Protein AF-A0A3M2TBE2-F1 (afdb_monomer)

Radius of gyration: 40.01 Å; Cα contacts (8 Å, |Δi|>4): 15; chains: 1; bounding box: 140×39×84 Å

Foldseek 3Di:
DDDDDPPPPPPDDPPPPPPDDPPPVVVVVVVVVVVVCCVVVVVVVVVVPDDDVVVVLVPDDVVVNVCCVVCVVVVVVVVVVVVVLQVVCVVDPDPSVVSVVVVVVVVVVVVVVVVVVVVVVVVVVVVVVVVVVVVVCVVVVVPD

Solvent-accessible surface area (backbone atoms only — not comparable to full-atom values): 8625 Å² total; per-residue (Å²): 142,88,83,86,82,77,78,80,77,75,82,74,75,75,78,77,72,87,70,77,76,77,72,56,70,68,54,52,53,52,52,50,52,51,48,52,46,48,68,52,44,51,60,50,49,52,61,70,70,46,74,53,70,69,64,51,53,74,70,48,57,73,71,60,51,50,52,49,65,67,42,43,64,57,52,50,50,54,47,53,53,47,53,53,52,48,56,55,33,69,74,42,98,54,56,57,67,61,51,50,52,49,53,53,51,50,52,50,54,51,51,50,52,51,52,51,49,55,50,53,52,57,50,50,54,52,50,55,50,52,53,52,52,52,56,52,50,52,67,67,60,74,73,118

Sequence (144 aa):
MKLNADFTQQHLAPFKSHIHTMPPAQTWLKMTAAGIGICIGGPALVQYLRPSDKELFDRYSPDIQQRSLEEGPRRAQEFDDYVNRLKEWSKSDKSIWIAAQEQHRQKQETAQAQAQQAQGTSESERNAAAQREEMRKELLGSGK

Mean predicted aligned error: 17.65 Å

Structure (mmCIF, N/CA/C/O backbone):
data_AF-A0A3M2TBE2-F1
#
_entry.id   AF-A0A3M2TBE2-F1
#
loop_
_atom_site.group_PDB
_atom_site.id
_atom_site.type_symbol
_atom_site.label_atom_id
_atom_site.label_alt_id
_atom_site.label_comp_id
_atom_site.label_asym_id
_atom_site.label_entity_id
_atom_site.label_seq_id
_atom_site.pdbx_PDB_ins_code
_atom_site.Cartn_x
_atom_site.Cartn_y
_atom_site.Cartn_z
_atom_site.occupancy
_atom_site.B_iso_or_equiv
_atom_site.auth_seq_id
_atom_site.auth_comp_id
_atom_site.auth_asym_id
_atom_site.auth_atom_id
_atom_site.pdbx_PDB_model_num
ATOM 1 N N . MET A 1 1 ? 85.195 6.699 -24.457 1.00 42.84 1 MET A N 1
ATOM 2 C CA . MET A 1 1 ? 84.511 6.751 -23.148 1.00 42.84 1 MET A CA 1
ATOM 3 C C . MET A 1 1 ? 83.114 7.340 -23.366 1.00 42.84 1 MET A C 1
ATOM 5 O O . MET A 1 1 ? 82.945 8.548 -23.328 1.00 42.84 1 MET A O 1
ATOM 9 N N . LYS A 1 2 ? 82.142 6.504 -23.747 1.00 51.19 2 LYS A N 1
ATOM 10 C CA . LYS A 1 2 ? 80.717 6.857 -23.887 1.00 51.19 2 LYS A CA 1
ATOM 11 C C . LYS A 1 2 ? 79.935 5.723 -23.236 1.00 51.19 2 LYS A C 1
ATOM 13 O O . LYS A 1 2 ? 79.535 4.780 -23.902 1.00 51.19 2 LYS A O 1
ATOM 18 N N . LEU A 1 3 ? 79.855 5.766 -21.916 1.00 55.22 3 LEU A N 1
ATOM 19 C CA . LEU A 1 3 ? 78.996 4.903 -21.121 1.00 55.22 3 LEU A CA 1
ATOM 20 C C . LEU A 1 3 ? 78.288 5.829 -20.132 1.00 55.22 3 LEU A C 1
ATOM 22 O O . LEU A 1 3 ? 78.936 6.734 -19.609 1.00 55.22 3 LEU A O 1
ATOM 26 N N . ASN A 1 4 ? 77.002 5.575 -19.881 1.00 56.78 4 ASN A N 1
ATOM 27 C CA . ASN A 1 4 ? 76.153 6.191 -18.845 1.00 56.78 4 ASN A CA 1
ATOM 28 C C . ASN A 1 4 ? 75.208 7.329 -19.277 1.00 56.78 4 ASN A C 1
ATOM 30 O O . ASN A 1 4 ? 75.002 8.260 -18.506 1.00 56.78 4 ASN A O 1
ATOM 34 N N . ALA A 1 5 ? 74.576 7.248 -20.452 1.00 56.25 5 ALA A N 1
ATOM 35 C CA . ALA A 1 5 ? 73.406 8.093 -20.752 1.00 56.25 5 ALA A CA 1
ATOM 36 C C . ALA A 1 5 ? 72.113 7.311 -21.054 1.00 56.25 5 ALA A C 1
ATOM 38 O O . ALA A 1 5 ? 71.043 7.908 -21.049 1.00 56.25 5 ALA A O 1
ATOM 39 N N . ASP A 1 6 ? 72.183 5.988 -21.245 1.00 52.25 6 ASP A N 1
ATOM 40 C CA . ASP A 1 6 ? 71.014 5.184 -21.639 1.00 52.25 6 ASP A CA 1
ATOM 41 C C . ASP A 1 6 ? 70.342 4.422 -20.479 1.00 52.25 6 ASP A C 1
ATOM 43 O O . ASP A 1 6 ? 69.261 3.869 -20.648 1.00 52.25 6 ASP A O 1
ATOM 47 N N . PHE A 1 7 ? 70.937 4.391 -19.279 1.00 51.00 7 PHE A N 1
ATOM 48 C CA . PHE A 1 7 ? 70.450 3.529 -18.186 1.00 51.00 7 PHE A CA 1
ATOM 49 C C . PHE A 1 7 ? 69.354 4.159 -17.304 1.00 51.00 7 PHE A C 1
ATOM 51 O O . PHE A 1 7 ? 68.636 3.451 -16.605 1.00 51.00 7 PHE A O 1
ATOM 58 N N . THR A 1 8 ? 69.172 5.481 -17.329 1.00 52.50 8 THR A N 1
ATOM 59 C CA . THR A 1 8 ? 68.198 6.172 -16.459 1.00 52.50 8 THR A CA 1
ATOM 60 C C . THR A 1 8 ? 66.816 6.363 -17.090 1.00 52.50 8 THR A C 1
ATOM 62 O O . THR A 1 8 ? 65.889 6.779 -16.400 1.00 52.50 8 THR A O 1
ATOM 65 N N . GLN A 1 9 ? 66.636 6.012 -18.367 1.00 52.72 9 GLN A N 1
ATOM 66 C CA . GLN A 1 9 ? 65.384 6.221 -19.112 1.00 52.72 9 GLN A CA 1
ATOM 67 C C . GLN A 1 9 ? 64.416 5.022 -19.094 1.00 52.72 9 GLN A C 1
ATOM 69 O O . GLN A 1 9 ? 63.402 5.046 -19.785 1.00 52.72 9 GLN A O 1
ATOM 74 N N . GLN A 1 10 ? 64.688 3.971 -18.309 1.00 53.19 10 GLN A N 1
ATOM 75 C CA . GLN A 1 10 ? 63.864 2.750 -18.303 1.00 53.19 10 GLN A CA 1
ATOM 76 C C . GLN A 1 10 ? 62.918 2.608 -17.091 1.00 53.19 10 GLN A C 1
ATOM 78 O O . GLN A 1 10 ? 62.168 1.638 -17.020 1.00 53.19 10 GLN A O 1
ATOM 83 N N . HIS A 1 11 ? 62.885 3.571 -16.157 1.00 54.47 11 HIS A N 1
ATOM 84 C CA . HIS A 1 11 ? 62.059 3.487 -14.935 1.00 54.47 11 HIS A CA 1
ATOM 85 C C . HIS A 1 11 ? 60.858 4.460 -14.881 1.00 54.47 11 HIS A C 1
ATOM 87 O O . HIS A 1 11 ? 60.242 4.637 -13.838 1.00 54.47 11 HIS A O 1
ATOM 93 N N . LEU A 1 12 ? 60.452 5.084 -15.986 1.00 57.94 12 LEU A N 1
ATOM 94 C CA . LEU A 1 12 ? 59.180 5.822 -16.025 1.00 57.94 12 LEU A CA 1
ATOM 95 C C . LEU A 1 12 ? 58.300 5.308 -17.160 1.00 57.94 12 LEU A C 1
ATOM 97 O O . LEU A 1 12 ? 58.007 6.007 -18.125 1.00 57.94 12 LEU A O 1
ATOM 101 N N . ALA A 1 13 ? 57.845 4.061 -17.026 1.00 59.75 13 ALA A N 1
ATOM 102 C CA . ALA A 1 13 ? 56.635 3.651 -17.721 1.00 59.75 13 ALA A CA 1
ATOM 103 C C . ALA A 1 13 ? 55.473 4.514 -17.188 1.00 59.75 13 ALA A C 1
ATOM 105 O O . ALA A 1 13 ? 55.254 4.535 -15.972 1.00 59.75 13 ALA A O 1
ATOM 106 N N . PRO A 1 14 ? 54.713 5.228 -18.038 1.00 60.19 14 PRO A N 1
ATOM 107 C CA . PRO A 1 14 ? 53.484 5.850 -17.583 1.00 60.19 14 PRO A CA 1
ATOM 108 C C . PRO A 1 14 ? 52.545 4.720 -17.168 1.00 60.19 14 PRO A C 1
ATOM 110 O O . PRO A 1 14 ? 52.167 3.884 -17.992 1.00 60.19 14 PRO A O 1
ATOM 113 N N . PHE A 1 15 ? 52.190 4.678 -15.882 1.00 56.59 15 PHE A N 1
ATOM 114 C CA . PHE A 1 15 ? 51.047 3.919 -15.392 1.00 56.59 15 PHE A CA 1
ATOM 115 C C . PHE A 1 15 ? 49.855 4.354 -16.242 1.00 56.59 15 PHE A C 1
ATOM 117 O O . PHE A 1 15 ? 49.319 5.448 -16.068 1.00 56.59 15 PHE A O 1
ATOM 124 N N . LYS A 1 16 ? 49.538 3.547 -17.260 1.00 59.47 16 LYS A N 1
ATOM 125 C CA . LYS A 1 16 ? 48.479 3.808 -18.223 1.00 59.47 16 LYS A CA 1
ATOM 126 C C . LYS A 1 16 ? 47.189 3.785 -17.427 1.00 59.47 16 LYS A C 1
ATOM 128 O O . LYS A 1 16 ? 46.654 2.721 -17.124 1.00 59.47 16 LYS A O 1
ATOM 133 N N . SER A 1 17 ? 46.755 4.970 -17.024 1.00 57.38 17 SER A N 1
ATOM 134 C CA . SER A 1 17 ? 45.515 5.182 -16.312 1.00 57.38 17 SER A CA 1
ATOM 135 C C . SER A 1 17 ? 44.414 4.525 -17.138 1.00 57.38 17 SER A C 1
ATOM 137 O O . SER A 1 17 ? 44.189 4.849 -18.306 1.00 57.38 17 SER A O 1
ATOM 139 N N . HIS A 1 18 ? 43.788 3.508 -16.551 1.00 59.78 18 HIS A N 1
ATOM 140 C CA . HIS A 1 18 ? 42.627 2.817 -17.097 1.00 59.78 18 HIS A CA 1
ATOM 141 C C . HIS A 1 18 ? 41.432 3.780 -16.991 1.00 59.78 18 HIS A C 1
ATOM 143 O O . HIS A 1 18 ? 40.516 3.604 -16.195 1.00 59.78 18 HIS A O 1
ATOM 149 N N . ILE A 1 19 ? 41.501 4.889 -17.729 1.00 59.03 19 ILE A N 1
ATOM 150 C CA . ILE A 1 19 ? 40.440 5.882 -17.814 1.00 59.03 19 ILE A CA 1
ATOM 151 C C . ILE A 1 19 ? 39.428 5.330 -18.807 1.00 59.03 19 ILE A C 1
ATOM 153 O O . ILE A 1 19 ? 39.649 5.327 -20.016 1.00 59.03 19 ILE A O 1
ATOM 157 N N . HIS A 1 20 ? 38.360 4.788 -18.227 1.00 62.62 20 HIS A N 1
ATOM 158 C CA . HIS A 1 20 ? 37.033 4.545 -18.777 1.00 62.62 20 HIS A CA 1
ATOM 159 C C . HIS A 1 20 ? 36.853 5.018 -20.231 1.00 62.62 20 HIS A C 1
ATOM 161 O O . HIS A 1 20 ? 36.513 6.174 -20.494 1.00 62.62 20 HIS A O 1
ATOM 167 N N . THR A 1 21 ? 37.059 4.110 -21.190 1.00 65.50 21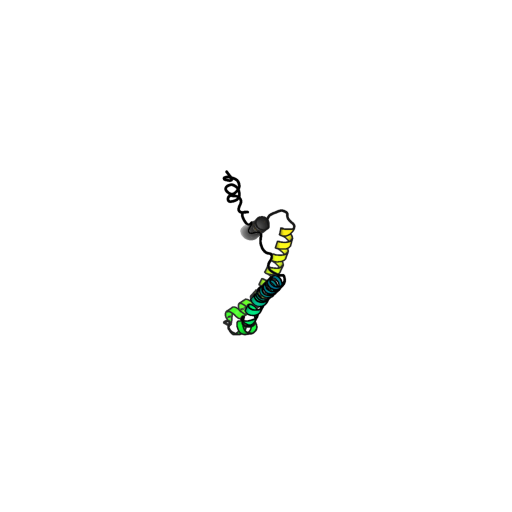 THR A N 1
ATOM 168 C CA . THR A 1 21 ? 36.662 4.344 -22.579 1.00 65.50 21 THR A CA 1
ATOM 169 C C . THR A 1 21 ? 35.140 4.440 -22.584 1.00 65.50 21 THR A C 1
ATOM 171 O O . THR A 1 21 ? 34.470 3.433 -22.345 1.00 65.50 21 THR A O 1
ATOM 174 N N . MET A 1 22 ? 34.569 5.630 -22.792 1.00 64.19 22 MET A N 1
ATOM 175 C CA . MET A 1 22 ? 33.121 5.731 -22.974 1.00 64.19 22 MET A CA 1
ATOM 176 C C . MET A 1 22 ? 32.730 4.817 -24.143 1.00 64.19 22 MET A C 1
ATOM 178 O O . MET A 1 22 ? 33.323 4.937 -25.220 1.00 64.19 22 MET A O 1
ATOM 182 N N . PRO A 1 23 ? 31.785 3.877 -23.951 1.00 71.94 23 PRO A N 1
ATOM 183 C CA . PRO A 1 23 ? 31.359 3.024 -25.042 1.00 71.94 23 PRO A CA 1
ATOM 184 C C . PRO A 1 23 ? 30.816 3.894 -26.185 1.00 71.94 23 PRO A C 1
ATOM 186 O O . PRO A 1 23 ? 30.225 4.945 -25.913 1.00 71.94 23 PRO A O 1
ATOM 189 N N . PRO A 1 24 ? 30.991 3.489 -27.455 1.00 82.12 24 PRO A N 1
ATOM 190 C CA . PRO A 1 24 ? 30.485 4.263 -28.583 1.00 82.12 24 PRO A CA 1
ATOM 191 C C . PRO A 1 24 ? 28.973 4.482 -28.437 1.00 82.12 24 PRO A C 1
ATOM 193 O O . PRO A 1 24 ? 28.271 3.626 -27.893 1.00 82.12 24 PRO A O 1
ATOM 196 N N . ALA A 1 25 ? 28.453 5.608 -28.940 1.00 82.38 25 ALA A N 1
ATOM 197 C CA . ALA A 1 25 ? 27.033 5.980 -28.821 1.00 82.38 25 ALA A CA 1
ATOM 198 C C . ALA A 1 25 ? 26.075 4.862 -29.283 1.00 82.38 25 ALA A C 1
ATOM 200 O O . ALA A 1 25 ? 24.992 4.683 -28.732 1.00 82.38 25 ALA A O 1
ATOM 201 N N . GLN A 1 26 ? 26.515 4.043 -30.240 1.00 84.19 26 GLN A N 1
ATOM 202 C CA . GLN A 1 26 ? 25.808 2.853 -30.706 1.00 84.19 26 GLN A CA 1
ATOM 203 C C . GLN A 1 26 ? 25.605 1.789 -29.612 1.00 84.19 26 GLN A C 1
ATOM 205 O O . GLN A 1 26 ? 24.556 1.151 -29.562 1.00 84.19 26 GLN A O 1
ATOM 210 N N . THR A 1 27 ? 26.586 1.580 -28.733 1.00 87.56 27 THR A N 1
ATOM 211 C CA . THR A 1 27 ? 26.474 0.640 -27.609 1.00 87.56 27 THR A CA 1
ATOM 212 C C . THR A 1 27 ? 25.497 1.168 -26.567 1.00 87.56 27 THR A C 1
ATOM 214 O O . THR A 1 27 ? 24.643 0.413 -26.117 1.00 87.56 27 THR A O 1
ATOM 217 N N . TRP A 1 28 ? 25.545 2.465 -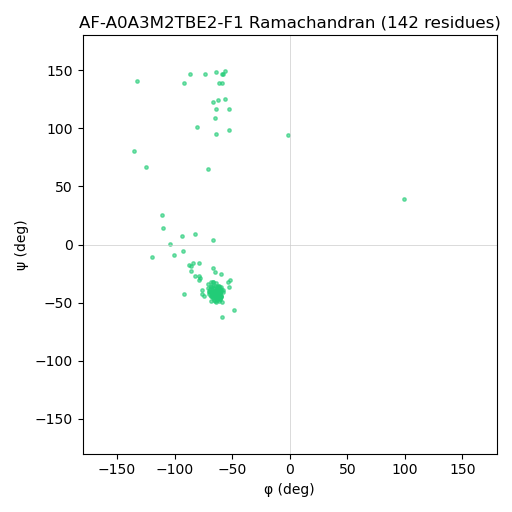26.248 1.00 87.69 28 TRP A N 1
ATOM 218 C CA . TRP A 1 28 ? 24.556 3.095 -25.368 1.00 87.69 28 TRP A CA 1
ATOM 219 C C . TRP A 1 28 ? 23.141 2.978 -25.928 1.00 87.69 28 TRP A C 1
ATOM 221 O O . TRP A 1 28 ? 22.241 2.568 -25.207 1.00 87.69 28 TRP A O 1
ATOM 231 N N . LEU A 1 29 ? 22.949 3.240 -27.224 1.00 92.25 29 LEU A N 1
ATOM 232 C CA . LEU A 1 29 ? 21.641 3.109 -27.864 1.00 92.25 29 LEU A CA 1
ATOM 233 C C . LEU A 1 29 ? 21.095 1.675 -27.772 1.00 92.25 29 LEU A C 1
ATOM 235 O O . LEU A 1 29 ? 19.930 1.484 -27.431 1.00 92.25 29 LEU A O 1
ATOM 239 N N . LYS A 1 30 ? 21.938 0.663 -28.021 1.00 88.88 30 LYS A N 1
ATOM 240 C CA . LYS A 1 30 ? 21.557 -0.752 -27.882 1.00 88.88 30 LYS A CA 1
ATOM 241 C C . LYS A 1 30 ? 21.209 -1.117 -26.439 1.00 88.88 30 LYS A C 1
ATOM 243 O O . LYS A 1 30 ? 20.216 -1.804 -26.219 1.00 88.88 30 LYS A O 1
ATOM 248 N N . MET A 1 31 ? 21.994 -0.645 -25.471 1.00 93.62 31 MET A N 1
ATOM 249 C CA . MET A 1 31 ? 21.748 -0.910 -24.052 1.00 93.62 31 MET A CA 1
ATOM 250 C C . MET A 1 31 ? 20.473 -0.220 -23.556 1.00 93.62 31 MET A C 1
ATOM 252 O O . MET A 1 31 ? 19.685 -0.845 -22.853 1.00 93.62 31 MET A O 1
ATOM 256 N N . THR A 1 32 ? 20.206 1.016 -23.982 1.00 91.44 32 THR A N 1
ATOM 257 C CA . THR A 1 32 ? 18.958 1.725 -23.667 1.00 91.44 32 THR A CA 1
ATOM 258 C C . THR A 1 32 ? 17.752 1.038 -24.302 1.00 91.44 32 THR A C 1
ATOM 260 O O . THR A 1 32 ? 16.745 0.838 -23.629 1.00 91.44 32 THR A O 1
ATOM 263 N N . ALA A 1 33 ? 17.850 0.613 -25.566 1.00 93.81 33 ALA A N 1
ATOM 264 C CA . ALA A 1 33 ? 16.777 -0.124 -26.232 1.00 93.81 33 ALA A CA 1
ATOM 265 C C . ALA A 1 33 ? 16.479 -1.460 -25.531 1.00 93.81 33 ALA A C 1
ATOM 267 O O . ALA A 1 33 ? 15.316 -1.782 -25.289 1.00 93.81 33 ALA A O 1
ATOM 268 N N . ALA A 1 34 ? 17.516 -2.207 -25.141 1.00 93.19 34 ALA A N 1
ATOM 269 C CA . ALA A 1 34 ? 17.364 -3.435 -24.365 1.00 93.19 34 ALA A CA 1
ATOM 270 C C . ALA A 1 34 ? 16.744 -3.166 -22.982 1.00 93.19 34 ALA A C 1
ATOM 272 O O . ALA A 1 34 ? 15.825 -3.872 -22.574 1.00 93.19 34 ALA A O 1
ATOM 273 N N . GLY A 1 35 ? 17.189 -2.113 -22.290 1.00 91.94 35 GLY A N 1
ATOM 274 C CA . GLY A 1 35 ? 16.644 -1.703 -20.996 1.00 91.94 35 GLY A CA 1
ATOM 275 C C . GLY A 1 35 ? 15.159 -1.345 -21.070 1.00 91.94 35 GLY A C 1
ATOM 276 O O . GLY A 1 35 ? 14.367 -1.858 -20.286 1.00 91.94 35 GLY A O 1
ATOM 277 N N . ILE A 1 36 ? 14.754 -0.542 -22.059 1.00 93.69 36 ILE A N 1
ATOM 278 C CA . ILE A 1 36 ? 13.341 -0.213 -22.307 1.00 93.69 36 ILE A CA 1
ATOM 279 C C . ILE A 1 36 ? 12.542 -1.483 -22.624 1.00 93.69 36 ILE A C 1
ATOM 281 O O . ILE A 1 36 ? 11.452 -1.677 -22.084 1.00 93.69 36 ILE A O 1
ATOM 285 N N . GLY A 1 37 ? 13.101 -2.371 -23.450 1.00 94.62 37 GLY A N 1
ATOM 286 C CA . GLY A 1 37 ? 12.494 -3.655 -23.785 1.00 94.62 37 GLY A CA 1
ATOM 287 C C . GLY A 1 37 ? 12.226 -4.525 -22.558 1.00 94.62 37 GLY A C 1
ATOM 288 O O . GLY A 1 37 ? 11.165 -5.126 -22.472 1.00 94.62 37 GLY A O 1
ATOM 289 N N . ILE A 1 38 ? 13.126 -4.548 -21.573 1.00 91.50 38 ILE A N 1
ATOM 290 C CA . ILE A 1 38 ? 12.928 -5.292 -20.320 1.00 91.50 38 ILE A CA 1
ATOM 291 C C . ILE A 1 38 ? 11.917 -4.581 -19.412 1.00 91.50 38 ILE A C 1
ATOM 293 O O . ILE A 1 38 ? 11.019 -5.227 -18.874 1.00 91.50 38 ILE A O 1
ATOM 297 N N . CYS A 1 39 ? 12.019 -3.257 -19.268 1.00 89.19 39 CYS A N 1
ATOM 298 C CA . CYS A 1 39 ? 11.130 -2.475 -18.405 1.00 89.19 39 CYS A CA 1
ATOM 299 C C . CYS A 1 39 ? 9.665 -2.521 -18.854 1.00 89.19 39 CYS A C 1
ATOM 301 O O . CYS A 1 39 ? 8.776 -2.549 -18.010 1.00 89.19 39 CYS A O 1
ATOM 303 N N . ILE A 1 40 ? 9.403 -2.533 -20.164 1.00 92.38 40 ILE A N 1
ATOM 304 C CA . ILE A 1 40 ? 8.043 -2.622 -20.719 1.00 92.38 40 ILE A CA 1
ATOM 305 C C . ILE A 1 40 ? 7.661 -4.083 -20.967 1.00 92.38 40 ILE A C 1
ATOM 307 O O . ILE A 1 40 ? 6.547 -4.504 -20.654 1.00 92.38 40 ILE A O 1
ATOM 311 N N . GLY A 1 41 ? 8.591 -4.873 -21.501 1.00 90.81 41 GLY A N 1
ATOM 312 C CA . GLY A 1 41 ? 8.373 -6.273 -21.845 1.00 90.81 41 GLY A CA 1
ATOM 313 C C . GLY A 1 41 ? 8.145 -7.161 -20.630 1.00 90.81 41 GLY A C 1
ATOM 314 O O . GLY A 1 41 ? 7.346 -8.082 -20.724 1.00 90.81 41 GLY A O 1
ATOM 315 N N . GLY A 1 42 ? 8.759 -6.872 -19.479 1.00 88.44 42 GLY A N 1
ATOM 316 C CA . GLY A 1 42 ? 8.506 -7.598 -18.232 1.00 88.44 42 GLY A CA 1
ATOM 317 C C . GLY A 1 42 ? 7.033 -7.519 -17.811 1.00 88.44 42 GLY A C 1
ATOM 318 O O . GLY A 1 42 ? 6.352 -8.546 -17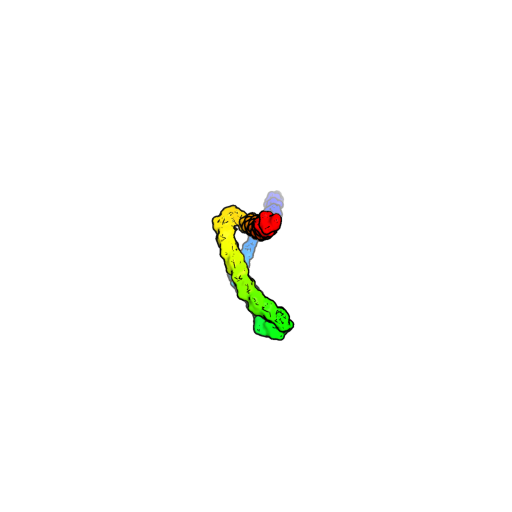.803 1.00 88.44 42 GLY A O 1
ATOM 319 N N . PRO A 1 43 ? 6.495 -6.317 -17.529 1.00 90.38 43 PRO A N 1
ATOM 320 C CA . PRO A 1 43 ? 5.078 -6.142 -17.224 1.00 90.38 43 PRO A CA 1
ATOM 321 C C . PRO A 1 43 ? 4.149 -6.638 -18.340 1.00 90.38 43 PRO A C 1
ATOM 323 O O . PRO A 1 43 ? 3.149 -7.288 -18.044 1.00 90.38 43 PRO A O 1
ATOM 326 N N . ALA A 1 44 ? 4.477 -6.390 -19.613 1.00 89.19 44 ALA A N 1
ATOM 327 C CA . ALA A 1 44 ? 3.653 -6.832 -20.739 1.00 89.19 44 ALA A CA 1
ATOM 328 C C . ALA A 1 44 ? 3.583 -8.364 -20.855 1.00 89.19 44 ALA A C 1
ATOM 330 O O . ALA A 1 44 ? 2.504 -8.916 -21.060 1.00 89.19 44 ALA A O 1
ATOM 331 N N . LEU A 1 45 ? 4.704 -9.064 -20.663 1.00 88.62 45 LEU A N 1
ATOM 332 C CA . LEU A 1 45 ? 4.759 -10.525 -20.672 1.00 88.62 45 LEU A CA 1
ATOM 333 C C . LEU A 1 45 ? 3.967 -11.121 -19.505 1.00 88.62 45 LEU A C 1
ATOM 335 O O . LEU A 1 45 ? 3.249 -12.100 -19.689 1.00 88.62 45 LEU A O 1
ATOM 339 N N . VAL A 1 46 ? 4.051 -10.514 -18.318 1.00 85.94 46 VAL A N 1
ATOM 340 C CA . VAL A 1 46 ? 3.253 -10.932 -17.156 1.00 85.94 46 VAL A CA 1
ATOM 341 C C . VAL A 1 46 ? 1.761 -10.794 -17.445 1.00 85.94 46 VAL A C 1
ATOM 343 O O . VAL A 1 46 ? 1.004 -11.710 -17.139 1.00 85.94 46 VAL A O 1
ATOM 346 N N . GLN A 1 47 ? 1.334 -9.685 -18.053 1.00 84.94 47 GLN A N 1
ATOM 347 C CA . GLN A 1 47 ? -0.074 -9.487 -18.406 1.00 84.94 47 GLN A CA 1
ATOM 348 C C . GLN A 1 47 ? -0.539 -10.425 -19.522 1.00 84.94 47 GLN A C 1
ATOM 350 O O . GLN A 1 47 ? -1.687 -10.848 -19.513 1.00 84.94 47 GLN A O 1
ATOM 355 N N . TYR A 1 48 ? 0.346 -10.786 -20.452 1.00 82.69 48 TYR A N 1
ATOM 356 C CA . TYR A 1 48 ? 0.042 -11.759 -21.499 1.00 82.69 48 TYR A CA 1
ATOM 357 C C . TYR A 1 48 ? -0.105 -13.189 -20.954 1.00 82.69 48 TYR A C 1
ATOM 359 O O . TYR A 1 48 ? -0.976 -13.933 -21.393 1.00 82.69 48 TYR A O 1
ATOM 367 N N . LEU A 1 49 ? 0.743 -13.580 -19.997 1.00 81.69 49 LEU A N 1
ATOM 368 C CA . LEU A 1 49 ? 0.704 -14.910 -19.382 1.00 81.69 49 LEU A CA 1
ATOM 369 C C . LEU A 1 49 ? -0.408 -15.059 -18.345 1.00 81.69 49 LEU A C 1
ATOM 371 O O . LEU A 1 49 ? -0.881 -16.171 -18.108 1.00 81.69 49 LEU A O 1
ATOM 375 N N . ARG A 1 50 ? -0.797 -13.966 -17.682 1.00 76.56 50 ARG A N 1
ATOM 376 C CA . ARG A 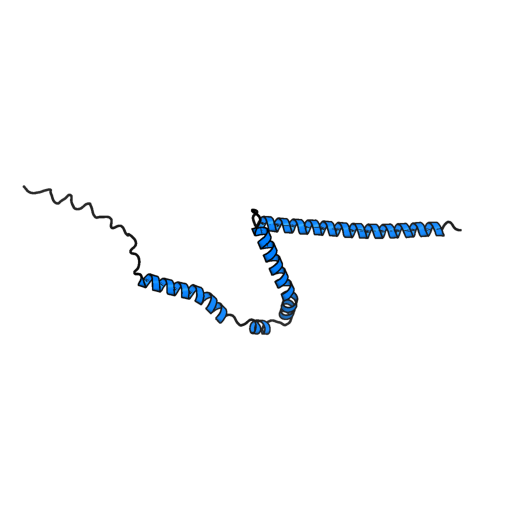1 50 ? -1.864 -13.994 -16.688 1.00 76.56 50 ARG A CA 1
ATOM 377 C C . ARG A 1 50 ? -3.195 -14.311 -17.393 1.00 76.56 50 ARG A C 1
ATOM 379 O O . ARG A 1 50 ? -3.595 -13.557 -18.278 1.00 76.56 50 ARG A O 1
ATOM 386 N N . PRO A 1 51 ? -3.908 -15.382 -16.999 1.00 72.38 51 PRO A N 1
ATOM 387 C CA . PRO A 1 51 ? -5.255 -15.626 -17.498 1.00 72.38 51 PRO A CA 1
ATOM 388 C C . PRO A 1 51 ? -6.159 -14.436 -17.154 1.00 72.38 51 PRO A C 1
ATOM 390 O O . PRO A 1 51 ? -6.064 -13.885 -16.057 1.00 72.38 51 PRO A O 1
ATOM 393 N N . SER A 1 52 ? -7.028 -14.033 -18.084 1.00 70.06 52 SER A N 1
ATOM 394 C CA . SER A 1 52 ? -7.946 -12.901 -17.879 1.00 70.06 52 SER A CA 1
ATOM 395 C C . SER A 1 52 ? -8.851 -13.112 -16.660 1.00 70.06 52 SER A C 1
ATOM 397 O O . SER A 1 52 ? -9.276 -14.240 -16.416 1.00 70.06 52 SER A O 1
ATOM 399 N N . ASP A 1 53 ? -9.210 -12.036 -15.951 1.00 66.44 53 ASP A N 1
ATOM 400 C CA . ASP A 1 53 ? -9.961 -12.109 -14.685 1.00 66.44 53 ASP A CA 1
ATOM 401 C C . ASP A 1 53 ? -11.265 -12.918 -14.787 1.00 66.44 53 ASP A C 1
ATOM 403 O O . ASP A 1 53 ? -11.620 -13.613 -13.842 1.00 66.44 53 ASP A O 1
ATOM 407 N N . LYS A 1 54 ? -11.938 -12.912 -15.948 1.00 64.25 54 LYS A N 1
ATOM 408 C CA . LYS A 1 54 ? -13.147 -13.724 -16.198 1.00 64.25 54 LYS A CA 1
ATOM 409 C C . LYS A 1 54 ? -12.875 -15.234 -16.171 1.00 64.25 54 LYS A C 1
ATOM 411 O O . LYS A 1 54 ? -13.653 -15.998 -15.627 1.00 64.25 54 LYS A O 1
ATOM 416 N N . GLU A 1 55 ? -11.743 -15.658 -16.728 1.00 68.31 55 GLU A N 1
ATOM 417 C CA . GLU A 1 55 ? -11.359 -17.071 -16.799 1.00 68.31 55 GLU A CA 1
ATOM 418 C C . GLU A 1 55 ? -10.790 -17.543 -15.454 1.00 68.31 55 GLU A C 1
ATOM 420 O O . GLU A 1 55 ? -10.897 -18.713 -15.090 1.00 68.31 55 GLU A O 1
ATOM 425 N N . LEU A 1 56 ? -10.215 -16.607 -14.690 1.00 67.25 56 LEU A N 1
ATOM 426 C CA . LEU A 1 56 ? -9.855 -16.813 -13.294 1.00 67.25 56 LEU A CA 1
ATOM 427 C C . LEU A 1 56 ? -11.114 -16.976 -12.431 1.00 67.25 56 LEU A C 1
ATOM 429 O O . LEU A 1 56 ? -11.177 -17.900 -11.626 1.00 67.25 56 LEU A O 1
ATOM 433 N N . PHE A 1 57 ? -12.123 -16.125 -12.647 1.00 65.25 57 PHE A N 1
ATOM 434 C CA . PHE A 1 57 ? -13.410 -16.169 -11.957 1.00 65.25 57 PHE A CA 1
ATOM 435 C C . PHE A 1 57 ? -14.108 -17.514 -12.164 1.00 65.25 57 PHE A C 1
ATOM 437 O O . PHE A 1 57 ? -14.430 -18.172 -11.179 1.00 65.25 57 PHE A O 1
ATOM 444 N N . ASP A 1 58 ? -14.218 -17.985 -13.408 1.00 70.38 58 ASP A N 1
ATOM 445 C CA . ASP A 1 58 ? -14.867 -19.259 -13.752 1.00 70.38 58 ASP A CA 1
ATOM 446 C C . ASP A 1 58 ? -14.147 -20.503 -13.190 1.00 70.38 58 ASP A C 1
ATOM 448 O O . ASP A 1 58 ? -14.773 -21.546 -13.006 1.00 70.38 58 ASP A O 1
ATOM 452 N N . ARG A 1 59 ? -12.840 -20.413 -12.889 1.00 73.44 59 ARG A N 1
ATOM 453 C CA . ARG A 1 59 ? -12.080 -21.494 -12.227 1.00 73.44 59 ARG A CA 1
ATOM 454 C C . ARG A 1 59 ? -12.203 -21.494 -10.704 1.00 73.44 59 ARG A C 1
ATOM 456 O O . ARG A 1 59 ? -11.825 -22.492 -10.087 1.00 73.44 59 ARG A O 1
ATOM 463 N N . TYR A 1 60 ? -12.671 -20.408 -10.086 1.00 65.94 60 TYR A N 1
ATOM 464 C CA . TYR A 1 60 ? -12.891 -20.380 -8.641 1.00 65.94 60 TYR A CA 1
ATOM 465 C C . TYR A 1 60 ? -14.131 -21.188 -8.261 1.00 65.94 60 TYR A C 1
ATOM 467 O O . TYR A 1 60 ? -15.123 -21.241 -8.984 1.00 65.94 60 TYR A O 1
ATOM 475 N N . SER A 1 61 ? -14.079 -21.806 -7.085 1.00 73.19 61 SER A N 1
ATOM 476 C CA . SER A 1 61 ? -15.237 -22.450 -6.482 1.00 73.19 61 SER A CA 1
ATOM 477 C C . SER A 1 61 ? -16.323 -21.403 -6.151 1.00 73.19 61 SER A C 1
ATOM 479 O O . SER A 1 61 ? -16.004 -20.239 -5.867 1.00 73.19 61 SER A O 1
ATOM 481 N N . PRO A 1 62 ? -17.617 -21.772 -6.208 1.00 74.88 62 PRO A N 1
ATOM 482 C CA . PRO A 1 62 ? -18.736 -20.822 -6.132 1.00 74.88 62 PRO A CA 1
ATOM 483 C C . PRO A 1 62 ? -18.773 -20.009 -4.824 1.00 74.88 62 PRO A C 1
ATOM 485 O O . PRO A 1 62 ? -19.276 -18.888 -4.784 1.00 74.88 62 PRO A O 1
ATOM 488 N N . ASP A 1 63 ? -18.196 -20.545 -3.753 1.00 72.00 63 ASP A N 1
ATOM 489 C CA . ASP A 1 63 ? -18.051 -19.911 -2.445 1.00 72.00 63 ASP A CA 1
ATOM 490 C C . ASP A 1 63 ? -17.083 -18.713 -2.441 1.00 72.00 63 ASP A C 1
ATOM 492 O O . ASP A 1 63 ? -17.347 -17.712 -1.773 1.00 72.00 63 ASP A O 1
ATOM 496 N N . ILE A 1 64 ? -15.989 -18.761 -3.208 1.00 72.44 64 ILE A N 1
ATOM 497 C CA . ILE A 1 64 ? -15.024 -17.651 -3.309 1.00 72.44 64 ILE A CA 1
ATOM 498 C C . ILE A 1 64 ? -15.545 -16.550 -4.239 1.00 72.44 64 ILE A C 1
ATOM 500 O O . ILE A 1 64 ? -15.278 -15.365 -4.013 1.00 72.44 64 ILE A O 1
ATOM 504 N N . GLN A 1 65 ? -16.340 -16.922 -5.245 1.00 75.56 65 GLN A N 1
ATOM 505 C CA . GLN A 1 65 ? -17.023 -15.968 -6.116 1.00 75.56 65 GLN A CA 1
ATOM 506 C C . GLN A 1 65 ? -18.028 -15.119 -5.335 1.00 75.56 65 GLN A C 1
ATOM 508 O O . GLN A 1 65 ? -17.987 -13.894 -5.439 1.00 75.56 65 GLN A O 1
ATOM 513 N N . GLN A 1 66 ? -18.871 -15.742 -4.500 1.00 75.62 66 GLN A N 1
ATOM 514 C CA . GLN A 1 66 ? -19.822 -14.998 -3.668 1.00 75.62 66 GLN A CA 1
ATOM 515 C C . GLN A 1 66 ? -19.121 -14.038 -2.709 1.00 75.62 66 GLN A C 1
ATOM 517 O O . GLN A 1 66 ? -19.450 -12.856 -2.693 1.00 75.62 66 GLN A O 1
ATOM 522 N N . ARG A 1 67 ? -18.082 -14.490 -1.996 1.00 73.56 67 ARG A N 1
ATOM 523 C CA . ARG A 1 67 ? -17.309 -13.602 -1.110 1.00 73.56 67 ARG A CA 1
ATOM 524 C C . ARG A 1 67 ? -16.668 -12.443 -1.862 1.00 73.56 67 ARG A C 1
ATOM 526 O O . ARG A 1 67 ? -16.630 -11.335 -1.350 1.00 73.56 67 ARG A O 1
ATOM 533 N N . SER A 1 68 ? -16.175 -12.668 -3.078 1.00 74.62 68 SER A N 1
ATOM 534 C CA . SER A 1 68 ? -15.565 -11.597 -3.876 1.00 74.62 68 SER A CA 1
ATOM 535 C C . SER A 1 68 ? -16.602 -10.592 -4.388 1.00 74.62 68 SER A C 1
ATOM 537 O O . SER A 1 68 ? -16.302 -9.402 -4.459 1.00 74.62 68 SER A O 1
ATOM 539 N N . LEU A 1 69 ? -17.819 -11.050 -4.703 1.00 74.75 69 LEU A N 1
ATOM 540 C CA . LEU A 1 69 ? -18.943 -10.198 -5.102 1.00 74.75 69 LEU A CA 1
ATOM 541 C C . LEU A 1 69 ? -19.478 -9.369 -3.925 1.00 74.75 69 LEU A C 1
ATOM 543 O O . LEU A 1 69 ? -19.754 -8.183 -4.090 1.00 74.75 69 LEU A O 1
ATOM 547 N N . GLU A 1 70 ? -19.579 -9.966 -2.739 1.00 76.50 70 GLU A N 1
ATOM 548 C CA . GLU A 1 70 ? -20.062 -9.300 -1.524 1.00 76.50 70 GLU A CA 1
ATOM 549 C C . GLU A 1 70 ? -19.008 -8.368 -0.906 1.00 76.50 70 GLU A C 1
ATOM 551 O O . GLU A 1 70 ? -19.310 -7.244 -0.505 1.00 76.50 70 GLU A O 1
ATOM 556 N N . GLU A 1 71 ? -17.745 -8.797 -0.844 1.00 75.62 71 GLU A N 1
ATOM 557 C CA . GLU A 1 71 ? -16.661 -8.016 -0.241 1.00 75.62 71 GLU A CA 1
ATOM 558 C C . GLU A 1 71 ? -16.021 -7.017 -1.202 1.00 75.62 71 GLU A C 1
ATOM 560 O O . GLU A 1 71 ? -15.352 -6.097 -0.737 1.00 75.62 71 GLU A O 1
ATOM 565 N N . GLY A 1 72 ? -16.199 -7.171 -2.515 1.00 75.56 72 GLY A N 1
ATOM 566 C CA . GLY A 1 72 ? -15.687 -6.253 -3.534 1.00 75.56 72 GLY A CA 1
ATOM 567 C C . GLY A 1 72 ? -15.985 -4.774 -3.241 1.00 75.56 72 GLY A C 1
ATOM 568 O O . GLY A 1 72 ? -15.036 -3.992 -3.128 1.00 75.56 72 GLY A O 1
ATOM 569 N N . PRO A 1 73 ? -17.260 -4.369 -3.051 1.00 79.44 73 PRO A N 1
ATOM 570 C CA . PRO A 1 73 ? -17.602 -2.978 -2.746 1.00 79.44 73 PRO A CA 1
ATOM 571 C C . PRO A 1 73 ? -17.037 -2.509 -1.400 1.00 79.44 73 PRO A C 1
ATOM 573 O O . PRO A 1 73 ? -16.520 -1.397 -1.311 1.00 79.44 73 PRO A O 1
ATOM 576 N N . ARG A 1 74 ? -17.058 -3.366 -0.370 1.00 81.31 74 ARG A N 1
ATOM 577 C CA . ARG A 1 74 ? -16.474 -3.057 0.946 1.00 81.31 74 ARG A CA 1
ATOM 578 C C . ARG A 1 74 ? -14.966 -2.813 0.840 1.00 81.31 74 ARG A C 1
ATOM 580 O O . ARG A 1 74 ? -14.454 -1.849 1.395 1.00 81.31 74 ARG A O 1
ATOM 587 N N . ARG A 1 75 ? -14.253 -3.660 0.097 1.00 80.88 75 ARG A N 1
ATOM 588 C CA . ARG A 1 75 ? -12.796 -3.590 -0.077 1.00 80.88 75 ARG A CA 1
ATOM 589 C C . ARG A 1 75 ? -12.374 -2.361 -0.883 1.00 80.88 75 ARG A C 1
ATOM 591 O O . ARG A 1 75 ? -11.347 -1.767 -0.572 1.00 80.88 75 ARG A O 1
ATOM 598 N N . ALA A 1 76 ? -13.167 -1.965 -1.881 1.00 82.25 76 ALA A N 1
ATOM 599 C CA . ALA A 1 76 ? -12.947 -0.728 -2.628 1.00 82.25 76 ALA A CA 1
ATOM 600 C C . ALA A 1 76 ? -13.096 0.508 -1.725 1.00 82.25 76 ALA A C 1
ATOM 602 O O . ALA A 1 76 ? -12.215 1.364 -1.707 1.00 82.25 76 ALA A O 1
ATOM 603 N N . GLN A 1 77 ? -14.151 0.551 -0.905 1.00 86.94 77 GLN A N 1
ATOM 604 C CA . GLN A 1 77 ? -14.357 1.631 0.066 1.00 86.94 77 GLN A CA 1
ATOM 605 C C . GLN A 1 77 ? -13.236 1.686 1.111 1.00 86.94 77 GLN A C 1
ATOM 607 O O . GLN A 1 77 ? -12.695 2.752 1.386 1.00 86.94 77 GLN A O 1
ATOM 612 N N . GLU A 1 78 ? -12.820 0.537 1.650 1.00 85.62 78 GLU A N 1
ATOM 613 C CA . GLU A 1 78 ? -11.708 0.462 2.605 1.00 85.62 78 GLU A CA 1
ATOM 614 C C . GLU A 1 78 ? -10.387 0.956 2.014 1.00 85.62 78 GLU A C 1
ATOM 616 O O . GLU A 1 78 ? -9.586 1.576 2.724 1.00 85.62 78 GLU A O 1
ATOM 621 N N . PHE A 1 79 ? -10.165 0.694 0.724 1.00 87.38 79 PHE A N 1
ATOM 622 C CA . PHE A 1 79 ? -9.002 1.179 -0.003 1.00 87.38 79 PHE A CA 1
ATOM 623 C C . PHE A 1 79 ? -9.043 2.699 -0.181 1.00 87.38 79 PHE A C 1
ATOM 625 O O . PHE A 1 79 ? -8.069 3.372 0.162 1.00 87.38 79 PHE A O 1
ATOM 632 N N . ASP A 1 80 ? -10.168 3.249 -0.638 1.00 89.69 80 ASP A N 1
ATOM 633 C CA . ASP A 1 80 ? -10.345 4.697 -0.787 1.00 89.69 80 ASP A CA 1
ATOM 634 C C . ASP A 1 80 ? -10.177 5.422 0.555 1.00 89.69 80 ASP A C 1
ATOM 636 O O . ASP A 1 80 ? -9.443 6.411 0.661 1.00 89.69 80 ASP A O 1
ATOM 640 N N . ASP A 1 81 ? -10.770 4.878 1.615 1.00 89.81 81 ASP A N 1
ATOM 641 C CA . ASP A 1 81 ? -10.624 5.371 2.979 1.00 89.81 81 ASP A CA 1
ATOM 642 C C . ASP A 1 81 ? -9.173 5.322 3.461 1.00 89.81 81 ASP A C 1
ATOM 644 O O . ASP A 1 81 ? -8.696 6.241 4.133 1.00 89.81 81 ASP A O 1
ATOM 648 N N . TYR A 1 82 ? -8.451 4.245 3.146 1.00 87.69 82 TYR A N 1
ATOM 649 C CA . TYR A 1 82 ? -7.038 4.119 3.480 1.00 87.69 82 TYR A CA 1
ATOM 650 C C . TYR A 1 82 ? -6.193 5.161 2.746 1.00 87.69 82 TYR A C 1
ATOM 652 O O . TYR A 1 82 ? -5.376 5.827 3.380 1.00 87.69 82 TYR A O 1
ATOM 660 N N . VAL A 1 83 ? -6.418 5.362 1.447 1.00 90.00 83 VAL A N 1
ATOM 661 C CA . VAL A 1 83 ? -5.713 6.378 0.655 1.00 90.00 83 VAL A CA 1
ATOM 662 C C . VAL A 1 83 ? -6.013 7.783 1.177 1.00 90.00 83 VAL A C 1
ATOM 664 O O . VAL A 1 83 ? -5.106 8.610 1.269 1.00 90.00 83 VAL A O 1
ATOM 667 N N . ASN A 1 84 ? -7.254 8.060 1.573 1.00 90.69 84 ASN A N 1
ATOM 668 C CA . ASN A 1 84 ? -7.616 9.338 2.183 1.00 90.69 84 ASN A CA 1
ATOM 669 C C . ASN A 1 84 ? -6.903 9.557 3.524 1.00 90.69 84 ASN A C 1
ATOM 671 O O . ASN A 1 84 ? -6.336 10.629 3.737 1.00 90.69 84 ASN A O 1
ATOM 675 N N . ARG A 1 85 ? -6.831 8.536 4.390 1.00 84.81 85 ARG A N 1
ATOM 676 C CA . ARG A 1 85 ? -6.023 8.592 5.624 1.00 84.81 85 ARG A CA 1
ATOM 677 C C . ARG A 1 85 ? -4.540 8.798 5.329 1.00 84.81 85 ARG A C 1
ATOM 679 O O . ARG A 1 85 ? -3.896 9.594 6.000 1.00 84.81 85 ARG A O 1
ATOM 686 N N . LEU A 1 86 ? -4.008 8.137 4.303 1.00 86.44 86 LEU A N 1
ATOM 687 C CA . LEU A 1 86 ? -2.608 8.265 3.908 1.00 86.44 86 LEU A CA 1
ATOM 688 C C . LEU A 1 86 ? -2.278 9.684 3.434 1.00 86.44 86 LEU A C 1
ATOM 690 O O . LEU A 1 86 ? -1.254 10.238 3.827 1.00 86.44 86 LEU A O 1
ATOM 694 N N . LYS A 1 87 ? -3.164 10.296 2.638 1.00 86.94 87 LYS A N 1
ATOM 695 C CA . LYS A 1 87 ? -3.051 11.708 2.242 1.00 86.94 87 LYS A CA 1
ATOM 696 C C . LYS A 1 87 ? -3.057 12.627 3.458 1.00 86.94 87 LYS A C 1
ATOM 698 O O . LYS A 1 87 ? -2.302 13.590 3.482 1.00 86.94 87 LYS A O 1
ATOM 703 N N . GLU A 1 88 ? -3.887 12.334 4.453 1.00 84.62 88 GLU A N 1
ATOM 704 C CA . GLU A 1 88 ? -3.954 13.121 5.683 1.00 84.62 88 GLU A CA 1
ATOM 705 C C . GLU A 1 88 ? -2.680 12.979 6.525 1.00 84.62 88 GLU A C 1
ATOM 707 O O . GLU A 1 88 ? -2.103 13.975 6.952 1.00 84.62 88 GLU A O 1
ATOM 712 N N . TRP A 1 89 ? -2.168 11.756 6.684 1.00 82.25 89 TRP A N 1
ATOM 713 C CA . TRP A 1 89 ? -0.910 11.497 7.388 1.00 82.25 89 TRP A CA 1
ATOM 714 C C . TRP A 1 89 ? 0.294 12.106 6.677 1.00 82.25 89 TRP A C 1
ATOM 716 O O . TRP A 1 89 ? 1.186 12.618 7.342 1.00 82.25 89 TRP A O 1
ATOM 726 N N . SER A 1 90 ? 0.296 12.121 5.343 1.00 82.69 90 SER A N 1
ATOM 727 C CA . SER A 1 90 ? 1.365 12.729 4.547 1.00 82.69 90 SER A CA 1
ATOM 728 C C . SER A 1 90 ? 1.452 14.251 4.691 1.00 82.69 90 SER A C 1
ATOM 730 O O . SER A 1 90 ? 2.494 14.813 4.366 1.00 82.69 90 SER A O 1
ATOM 732 N N . LYS A 1 91 ? 0.386 14.933 5.133 1.00 84.12 91 LYS A N 1
ATOM 733 C CA . LYS A 1 91 ? 0.420 16.381 5.411 1.00 84.12 91 LYS A CA 1
ATOM 734 C C . LYS A 1 91 ? 1.071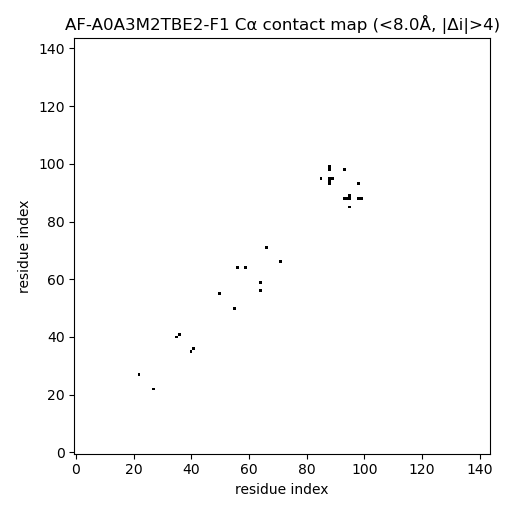 16.701 6.757 1.00 84.12 91 LYS A C 1
ATOM 736 O O . LYS A 1 91 ? 1.380 17.859 7.017 1.00 84.12 91 LYS A O 1
ATOM 741 N N . SER A 1 92 ? 1.223 15.707 7.631 1.00 76.69 92 SER A N 1
ATOM 742 C CA . SER A 1 92 ? 1.839 15.870 8.942 1.00 76.69 92 SER A CA 1
ATOM 743 C C . SER A 1 92 ? 3.333 15.574 8.857 1.00 76.69 92 SER A C 1
ATOM 745 O O . SER A 1 92 ? 3.728 14.574 8.271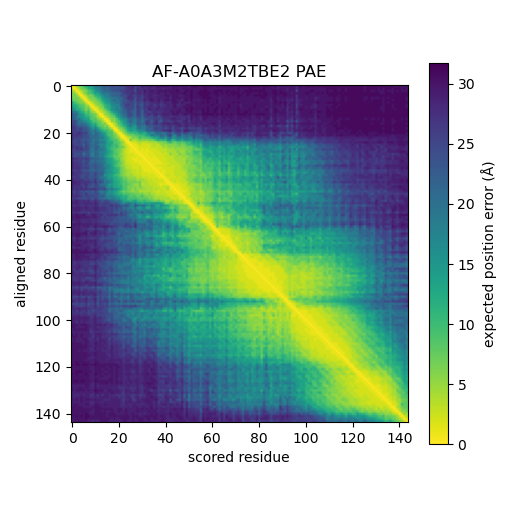 1.00 76.69 92 SER A O 1
ATOM 747 N N . ASP A 1 93 ? 4.163 16.371 9.532 1.00 77.31 93 ASP A N 1
ATOM 748 C CA . ASP A 1 93 ? 5.605 16.101 9.698 1.00 77.31 93 ASP A CA 1
ATOM 749 C C . ASP A 1 93 ? 5.914 14.854 10.555 1.00 77.31 93 ASP A C 1
ATOM 751 O O . ASP A 1 93 ? 7.066 14.549 10.867 1.00 77.31 93 ASP A O 1
ATOM 755 N N . LYS A 1 94 ? 4.888 14.115 10.984 1.00 79.62 94 LYS A N 1
ATOM 756 C CA . LYS A 1 94 ? 5.036 12.869 11.735 1.00 79.62 94 LYS A CA 1
ATOM 757 C C . LYS A 1 94 ? 5.194 11.704 10.766 1.00 79.62 94 LYS A C 1
ATOM 759 O O . LYS A 1 94 ? 4.580 11.670 9.704 1.00 79.62 94 LYS A O 1
ATOM 764 N N . SER A 1 95 ? 5.966 10.692 11.157 1.00 84.50 95 SER A N 1
ATOM 765 C CA . SER A 1 95 ? 6.055 9.478 10.347 1.00 84.50 95 SER A CA 1
ATOM 766 C C . SER A 1 95 ? 4.678 8.814 10.225 1.00 84.50 95 SER A C 1
ATOM 768 O O . SER A 1 95 ? 3.922 8.710 11.196 1.00 84.50 95 SER A O 1
ATOM 770 N N . ILE A 1 96 ? 4.367 8.335 9.018 1.00 83.31 96 ILE A N 1
ATOM 771 C CA . ILE A 1 96 ? 3.082 7.700 8.679 1.00 83.31 96 ILE A CA 1
ATOM 772 C C . ILE A 1 96 ? 2.752 6.561 9.657 1.00 83.31 96 ILE A C 1
ATOM 774 O O . ILE A 1 96 ? 1.602 6.387 10.051 1.00 83.31 96 ILE A O 1
ATOM 778 N N . TRP A 1 97 ? 3.772 5.822 10.102 1.00 83.88 97 TRP A N 1
ATOM 779 C CA . TRP A 1 97 ? 3.621 4.716 11.046 1.00 83.88 97 TRP A CA 1
ATOM 780 C C . TRP A 1 97 ? 3.110 5.170 12.422 1.00 83.88 97 TRP A C 1
ATOM 782 O O . TRP A 1 97 ? 2.185 4.569 12.966 1.00 83.88 97 TRP A O 1
ATOM 792 N N . ILE A 1 98 ? 3.644 6.276 12.950 1.00 83.44 98 ILE A N 1
ATOM 793 C CA . ILE A 1 98 ? 3.212 6.841 14.236 1.00 83.44 98 ILE A CA 1
ATOM 794 C C . ILE A 1 98 ? 1.800 7.425 14.118 1.00 83.44 98 ILE A C 1
ATOM 796 O O . ILE A 1 98 ? 0.968 7.214 14.999 1.00 83.44 98 ILE A O 1
ATOM 800 N N . ALA A 1 99 ? 1.498 8.112 13.012 1.00 82.69 99 ALA A N 1
ATOM 801 C CA . ALA A 1 99 ? 0.166 8.662 12.764 1.00 82.69 99 ALA A CA 1
ATOM 802 C C . ALA A 1 99 ? -0.910 7.562 12.642 1.00 82.69 99 ALA A C 1
ATOM 804 O O . ALA A 1 99 ? -2.014 7.708 13.174 1.00 82.69 99 ALA A O 1
ATOM 805 N N . ALA A 1 100 ? -0.573 6.436 12.007 1.00 83.06 100 ALA A N 1
ATOM 806 C CA . ALA A 1 100 ? -1.450 5.275 11.911 1.00 83.06 100 ALA A CA 1
ATOM 807 C C . ALA A 1 100 ? -1.687 4.612 13.277 1.00 83.06 100 ALA A C 1
ATOM 809 O O . ALA A 1 100 ? -2.833 4.328 13.631 1.00 83.06 100 ALA A O 1
ATOM 810 N N . GLN A 1 101 ? -0.630 4.401 14.067 1.00 86.50 101 GLN A N 1
ATOM 811 C CA . GLN A 1 101 ? -0.739 3.796 15.397 1.00 86.50 101 GLN A CA 1
ATOM 812 C C . GLN A 1 101 ? -1.604 4.645 16.339 1.00 86.50 101 GLN A C 1
ATOM 814 O O . GLN A 1 101 ? -2.440 4.111 17.066 1.00 86.50 101 GLN A O 1
ATOM 819 N N . GLU A 1 102 ? -1.457 5.965 16.277 1.00 83.19 102 GLU A N 1
ATOM 820 C CA . GLU A 1 102 ? -2.237 6.904 17.078 1.00 83.19 102 GLU A CA 1
ATOM 821 C C . GLU A 1 102 ? -3.728 6.885 16.702 1.00 83.19 102 GLU A C 1
ATOM 823 O O . GLU A 1 102 ? -4.589 6.817 17.576 1.00 83.19 102 GLU A O 1
ATOM 828 N N . GLN A 1 103 ? -4.052 6.844 15.406 1.00 82.19 103 GLN A N 1
ATOM 829 C CA . GLN A 1 103 ? -5.433 6.663 14.943 1.00 82.19 103 GLN A CA 1
ATOM 830 C C . GLN A 1 103 ? -6.034 5.326 15.398 1.00 82.19 103 GLN A C 1
ATOM 832 O O . GLN A 1 103 ? -7.203 5.279 15.784 1.00 82.19 103 GLN A O 1
ATOM 837 N N . HIS A 1 104 ? -5.258 4.239 15.377 1.00 83.12 104 HIS A N 1
ATOM 838 C CA . HIS A 1 104 ? -5.706 2.945 15.896 1.00 83.12 104 HIS A CA 1
ATOM 839 C C . HIS A 1 104 ? -5.972 2.993 17.404 1.00 83.12 104 HIS A C 1
ATOM 841 O O . HIS A 1 104 ? -7.004 2.489 17.849 1.00 83.12 104 HIS A O 1
ATOM 847 N N . ARG A 1 105 ? -5.089 3.639 18.174 1.00 85.25 105 ARG A N 1
ATOM 848 C CA . ARG A 1 105 ? -5.247 3.832 19.620 1.00 85.25 105 ARG A CA 1
ATOM 849 C C . ARG A 1 105 ? -6.501 4.645 19.941 1.00 85.25 105 ARG A C 1
ATOM 851 O O . ARG A 1 105 ? -7.334 4.187 20.714 1.00 85.25 105 ARG A O 1
ATOM 858 N N . GLN A 1 106 ? -6.702 5.776 19.264 1.00 85.69 106 GLN A N 1
ATOM 859 C CA . GLN A 1 106 ? -7.902 6.602 19.436 1.00 85.69 106 GLN A CA 1
ATOM 860 C C . GLN A 1 106 ? -9.188 5.844 19.085 1.00 85.69 106 GLN A C 1
ATOM 862 O O . GLN A 1 106 ? -10.176 5.931 19.814 1.00 85.69 106 GLN A O 1
ATOM 867 N N . LYS A 1 107 ? -9.196 5.058 17.998 1.00 85.81 107 LYS A N 1
ATOM 868 C CA . LYS A 1 107 ? -10.352 4.215 17.644 1.00 85.81 107 LYS A CA 1
ATOM 869 C C . LYS A 1 107 ? -10.657 3.161 18.709 1.00 85.81 107 LYS A C 1
ATOM 871 O O . LYS A 1 107 ? -11.822 2.918 19.000 1.00 85.81 107 LYS A O 1
ATOM 876 N N . GLN A 1 108 ? -9.637 2.540 19.297 1.00 84.75 108 GLN A N 1
ATOM 877 C CA . GLN A 1 108 ? -9.831 1.567 20.376 1.00 84.75 108 GLN A CA 1
ATOM 878 C C . GLN A 1 108 ? -10.353 2.228 21.655 1.00 84.75 108 GLN A C 1
ATOM 880 O O . GLN A 1 108 ? -11.290 1.717 22.259 1.00 84.75 108 GLN A O 1
ATOM 885 N N . GLU A 1 109 ? -9.796 3.375 22.039 1.00 86.00 109 GLU A N 1
ATOM 886 C CA . GLU A 1 109 ? -10.219 4.125 23.227 1.00 86.00 109 GLU A CA 1
ATOM 887 C C . GLU A 1 109 ? -11.664 4.616 23.098 1.00 86.00 109 GLU A C 1
ATOM 889 O O . GLU A 1 109 ? -12.468 4.438 24.010 1.00 86.00 109 GLU A O 1
ATOM 894 N N . THR A 1 110 ? -12.029 5.164 21.938 1.00 85.62 110 THR A N 1
ATOM 895 C CA . THR A 1 110 ? -13.408 5.593 21.653 1.00 85.62 110 THR A CA 1
ATOM 896 C C . THR A 1 110 ? -14.387 4.424 21.605 1.00 85.62 110 THR A C 1
ATOM 898 O O . THR A 1 110 ? -15.474 4.533 22.167 1.00 85.62 110 THR A O 1
ATOM 901 N N . ALA A 1 111 ? -14.009 3.290 21.007 1.00 85.44 111 ALA A N 1
ATOM 902 C CA . ALA A 1 111 ? -14.840 2.088 21.002 1.00 85.44 111 ALA A CA 1
ATOM 903 C C . ALA A 1 111 ? -15.049 1.526 22.419 1.00 85.44 111 ALA A C 1
ATOM 905 O O . ALA A 1 111 ? -16.164 1.146 22.772 1.00 85.44 111 ALA A O 1
ATOM 906 N N . GLN A 1 112 ? -14.004 1.513 23.252 1.00 85.44 112 GLN A N 1
ATOM 907 C CA . GLN A 1 112 ? -14.107 1.087 24.650 1.00 85.44 112 GLN A CA 1
ATOM 908 C C . GLN A 1 112 ? -14.967 2.048 25.476 1.00 85.44 112 GLN A C 1
ATOM 910 O O . GLN A 1 112 ? -15.823 1.595 26.232 1.00 85.44 112 GLN A O 1
ATOM 915 N N . ALA A 1 113 ? -14.797 3.360 25.299 1.00 85.38 113 ALA A N 1
ATOM 916 C CA . ALA A 1 113 ? -15.610 4.364 25.979 1.00 85.38 113 ALA A CA 1
ATOM 917 C C . ALA A 1 113 ? -17.095 4.257 25.592 1.00 85.38 113 ALA A C 1
ATOM 919 O O . ALA A 1 113 ? -17.964 4.321 26.460 1.00 85.38 113 ALA A O 1
ATOM 920 N N . GLN A 1 114 ? -17.396 4.028 24.309 1.00 84.44 114 GLN A N 1
ATOM 921 C CA . GLN A 1 114 ? -18.767 3.804 23.841 1.00 84.44 114 GLN A CA 1
ATOM 922 C C . GLN A 1 114 ? -19.358 2.499 24.381 1.00 84.44 114 GLN A C 1
ATOM 924 O O . GLN A 1 114 ? -20.510 2.486 24.807 1.00 84.44 114 GLN A O 1
ATOM 929 N N . ALA A 1 115 ? -18.579 1.414 24.419 1.00 84.06 115 ALA A N 1
ATOM 930 C CA . ALA A 1 115 ? -19.029 0.146 24.990 1.00 84.06 115 ALA A CA 1
ATOM 931 C C . ALA A 1 115 ? -19.355 0.277 26.488 1.00 84.06 115 ALA A C 1
ATOM 933 O O . ALA A 1 115 ? -20.381 -0.232 26.939 1.00 84.06 115 ALA A O 1
ATOM 934 N N . GLN A 1 116 ? -18.530 1.004 27.247 1.00 84.75 116 GLN A N 1
ATOM 935 C CA . GLN A 1 116 ? -18.768 1.275 28.668 1.00 84.75 116 GLN A CA 1
ATOM 936 C C . GLN A 1 116 ? -19.991 2.172 28.890 1.00 84.75 116 GLN A C 1
ATOM 938 O O . GLN A 1 116 ? -20.789 1.899 29.784 1.00 84.75 116 GLN A O 1
ATOM 943 N N . GLN A 1 117 ? -20.186 3.205 28.063 1.00 81.69 117 GLN A N 1
ATOM 944 C CA . GLN A 1 117 ? -21.392 4.037 28.126 1.00 81.69 117 GLN A CA 1
ATOM 945 C C . GLN A 1 117 ? -22.655 3.233 27.813 1.00 81.69 117 GLN A C 1
ATOM 947 O O . GLN A 1 117 ? -23.621 3.315 28.563 1.00 81.69 117 GLN A O 1
ATOM 952 N N . ALA A 1 118 ? -22.641 2.410 26.761 1.00 79.69 118 ALA A N 1
ATOM 953 C CA . ALA A 1 118 ? -23.778 1.567 26.403 1.00 79.69 118 ALA A CA 1
ATOM 954 C C . ALA A 1 118 ? -24.132 0.570 27.521 1.00 79.69 118 ALA A C 1
ATOM 956 O O . ALA A 1 118 ? -25.309 0.384 27.836 1.00 79.69 118 ALA A O 1
ATOM 957 N N . GLN A 1 119 ? -23.122 -0.026 28.165 1.00 79.56 119 GLN A N 1
ATOM 958 C CA . GLN A 1 119 ? -23.323 -0.893 29.328 1.00 79.56 119 GLN A CA 1
ATOM 959 C C . GLN A 1 119 ? -23.909 -0.118 30.514 1.00 79.56 119 GLN A C 1
ATOM 961 O O . GLN A 1 119 ? -24.941 -0.526 31.045 1.00 79.56 119 GLN A O 1
ATOM 966 N N . GLY A 1 120 ? -23.332 1.034 30.870 1.00 75.81 120 GLY A N 1
ATOM 967 C CA . GLY A 1 120 ? -23.810 1.868 31.976 1.00 75.81 120 GLY A CA 1
ATOM 968 C C . GLY A 1 120 ? -25.238 2.390 31.785 1.00 75.81 120 GLY A C 1
ATOM 969 O O . GLY A 1 120 ? -26.023 2.394 32.732 1.00 75.81 120 GLY A O 1
ATOM 970 N N . THR A 1 121 ? -25.621 2.769 30.562 1.00 74.62 121 THR A N 1
ATOM 971 C CA . THR A 1 121 ? -27.004 3.157 30.244 1.00 74.62 121 THR A CA 1
ATOM 972 C C . THR A 1 121 ? -27.954 1.970 30.391 1.00 74.62 121 THR A C 1
ATOM 974 O O . THR A 1 121 ? -28.957 2.090 31.089 1.00 74.62 121 THR A O 1
ATOM 977 N N . SER A 1 122 ? -27.605 0.803 29.837 1.00 73.50 122 SER A N 1
ATOM 978 C CA . SER A 1 122 ? -28.450 -0.396 29.929 1.00 73.50 122 SER A CA 1
ATOM 979 C C . SER A 1 122 ? -28.635 -0.902 31.367 1.00 73.50 122 SER A C 1
ATOM 981 O O . SER A 1 122 ? -29.696 -1.416 31.725 1.00 73.50 122 SER A O 1
ATOM 983 N N . GLU A 1 123 ? -27.620 -0.735 32.216 1.00 78.06 123 GLU A N 1
ATOM 984 C CA . GLU A 1 123 ? -27.666 -1.121 33.625 1.00 78.06 123 GLU A CA 1
ATOM 985 C C . GLU A 1 123 ? -28.484 -0.123 34.459 1.00 78.06 123 GLU A C 1
ATOM 987 O O . GLU A 1 123 ? -29.301 -0.528 35.288 1.00 78.06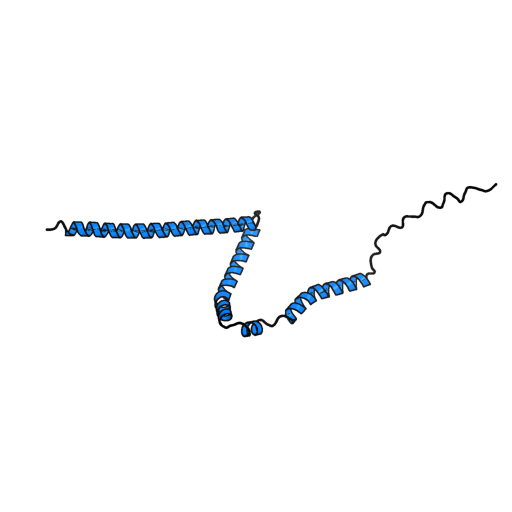 123 GLU A O 1
ATOM 992 N N . SER A 1 124 ? -28.349 1.175 34.171 1.00 72.94 124 SER A N 1
ATOM 993 C CA . SER A 1 124 ? -29.165 2.238 34.768 1.00 72.94 124 SER A CA 1
ATOM 994 C C . SER A 1 124 ? -30.655 2.069 34.447 1.00 72.94 124 SER A C 1
ATOM 996 O O . SER A 1 124 ? -31.498 2.152 35.341 1.00 72.94 124 SER A O 1
ATOM 998 N N . GLU A 1 125 ? -30.996 1.741 33.198 1.00 78.50 125 GLU A N 1
ATOM 999 C CA . GLU A 1 125 ? -32.379 1.480 32.782 1.00 78.50 125 GLU A CA 1
ATOM 1000 C C . GLU A 1 125 ? -32.972 0.245 33.474 1.00 78.50 125 GLU A C 1
ATOM 1002 O O . GLU A 1 125 ? -34.120 0.279 33.925 1.00 78.50 125 GLU A O 1
ATOM 1007 N N . ARG A 1 126 ? -32.182 -0.829 33.626 1.00 77.25 126 ARG A N 1
ATOM 1008 C CA . ARG A 1 126 ? -32.593 -2.036 34.364 1.00 77.25 126 ARG A CA 1
ATOM 1009 C C . ARG A 1 126 ? -32.829 -1.756 35.846 1.00 77.25 126 ARG A C 1
ATOM 1011 O O . ARG A 1 126 ? -33.826 -2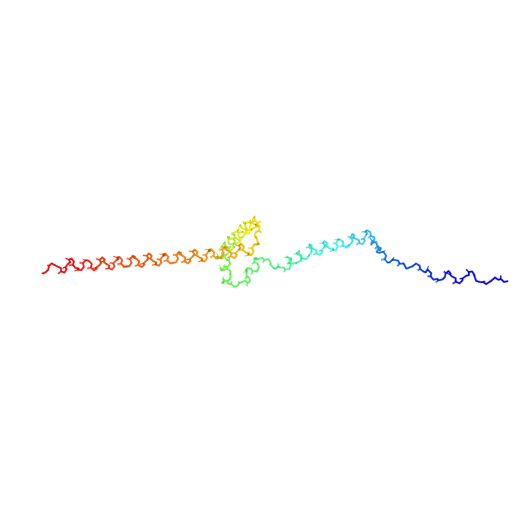.217 36.397 1.00 77.25 126 ARG A O 1
ATOM 1018 N N . ASN A 1 127 ? -31.953 -0.983 36.484 1.00 78.06 127 ASN A N 1
ATOM 1019 C CA . ASN A 1 127 ? -32.091 -0.621 37.894 1.00 78.06 127 ASN A CA 1
ATOM 1020 C C . ASN A 1 127 ? -33.299 0.309 38.121 1.00 78.06 127 ASN A C 1
ATOM 1022 O O . ASN A 1 127 ? -34.106 0.082 39.021 1.00 78.06 127 ASN A O 1
ATOM 1026 N N . ALA A 1 128 ? -33.505 1.296 37.246 1.00 79.44 128 ALA A N 1
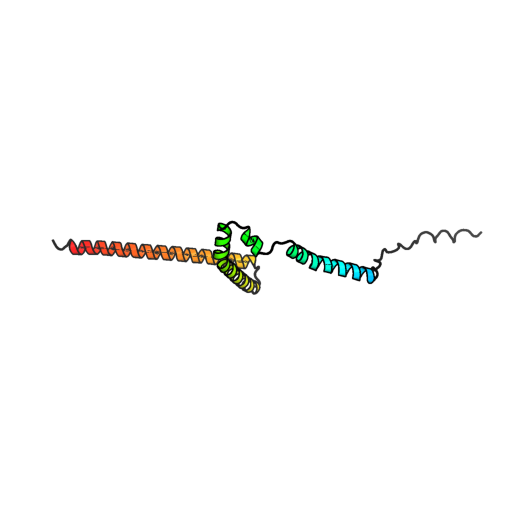ATOM 1027 C CA . ALA A 1 128 ? -34.673 2.172 37.302 1.00 79.44 128 ALA A CA 1
ATOM 1028 C C . ALA A 1 128 ? -35.997 1.407 37.108 1.00 79.44 128 ALA A C 1
ATOM 1030 O O . ALA A 1 128 ? -37.000 1.742 37.739 1.00 79.44 128 ALA A O 1
ATOM 1031 N N . ALA A 1 129 ? -36.016 0.374 36.258 1.00 81.94 129 ALA A N 1
ATOM 1032 C CA . ALA A 1 129 ? -37.173 -0.505 36.105 1.00 81.94 129 ALA A CA 1
ATOM 1033 C C . ALA A 1 129 ? -37.438 -1.332 37.377 1.00 81.94 129 ALA A C 1
ATOM 1035 O O . ALA A 1 129 ? -38.576 -1.364 37.845 1.00 81.94 129 ALA A O 1
ATOM 1036 N N . ALA A 1 130 ? -36.397 -1.915 37.981 1.00 82.06 130 ALA A N 1
ATOM 1037 C CA . ALA A 1 130 ? -36.513 -2.678 39.225 1.00 82.06 130 ALA A CA 1
ATOM 1038 C C . ALA A 1 130 ? -37.052 -1.822 40.389 1.00 82.06 130 ALA A C 1
ATOM 1040 O O . ALA A 1 130 ? -38.010 -2.215 41.052 1.00 82.06 130 ALA A O 1
ATOM 1041 N N . GLN A 1 131 ? -36.536 -0.601 40.572 1.00 82.56 131 GLN A N 1
ATOM 1042 C CA . GLN A 1 131 ? -37.009 0.319 41.619 1.00 82.56 131 GLN A CA 1
ATOM 1043 C C . GLN A 1 131 ? -38.486 0.710 41.451 1.00 82.56 131 GLN A C 1
ATOM 1045 O O . GLN A 1 131 ? -39.225 0.840 42.429 1.00 82.56 131 GLN A O 1
ATOM 1050 N N . ARG A 1 132 ? -38.951 0.881 40.206 1.00 81.56 132 ARG A N 1
ATOM 1051 C CA . ARG A 1 132 ? -40.365 1.175 39.915 1.00 81.56 132 ARG A CA 1
ATOM 1052 C C . ARG A 1 132 ? -41.277 0.001 40.267 1.00 81.56 132 ARG A C 1
ATOM 1054 O O . ARG A 1 132 ? -42.398 0.223 40.724 1.00 81.56 132 ARG A O 1
ATOM 1061 N N . GLU A 1 133 ? -40.823 -1.234 40.064 1.00 82.75 133 GLU A N 1
ATOM 1062 C CA . GLU A 1 133 ? -41.580 -2.429 40.446 1.00 82.75 133 GLU A CA 1
ATOM 1063 C C . GLU A 1 133 ? -41.684 -2.596 41.964 1.00 82.75 133 GLU A C 1
ATOM 1065 O O . GLU A 1 133 ? -42.748 -2.968 42.462 1.00 82.75 133 GLU A O 1
ATOM 1070 N N . GLU A 1 134 ? -40.618 -2.288 42.701 1.00 83.12 134 GLU A N 1
ATOM 1071 C CA . GLU A 1 134 ? -40.613 -2.318 44.168 1.00 83.12 134 GLU A CA 1
ATOM 1072 C C . GLU A 1 134 ? -41.558 -1.261 44.751 1.00 83.12 134 GLU A C 1
ATOM 1074 O O . GLU A 1 134 ? -42.458 -1.600 45.520 1.00 83.12 134 GLU A O 1
ATOM 1079 N N . MET A 1 135 ? -41.479 -0.015 44.274 1.00 78.94 135 MET A N 1
ATOM 1080 C CA . MET A 1 135 ? -42.395 1.061 44.678 1.00 78.94 135 MET A CA 1
ATOM 1081 C C . MET A 1 135 ? -43.863 0.731 44.358 1.00 78.94 135 MET A C 1
ATOM 1083 O O . MET A 1 135 ? -44.770 1.032 45.137 1.00 78.94 135 MET A O 1
ATOM 1087 N N . ARG A 1 136 ? -44.119 0.063 43.225 1.00 80.56 136 ARG A N 1
ATOM 1088 C CA . ARG A 1 136 ? -45.465 -0.393 42.851 1.00 80.56 136 ARG A CA 1
ATOM 1089 C C . ARG A 1 136 ? -45.997 -1.463 43.808 1.00 80.56 136 ARG A C 1
ATOM 1091 O O . ARG A 1 136 ? -47.191 -1.453 44.107 1.00 80.56 136 ARG A O 1
ATOM 1098 N N . LYS A 1 137 ? -45.147 -2.377 44.288 1.00 82.19 137 LYS A N 1
ATOM 1099 C CA . LYS A 1 137 ? -45.535 -3.417 45.257 1.00 82.19 137 LYS A CA 1
ATOM 1100 C C . LYS A 1 137 ? -45.879 -2.821 46.625 1.00 82.19 137 LYS A C 1
ATOM 1102 O O . LYS A 1 137 ? -46.857 -3.260 47.224 1.00 82.19 137 LYS A O 1
ATOM 1107 N N . GLU A 1 138 ? -45.162 -1.797 47.086 1.00 76.50 138 GLU A N 1
ATOM 1108 C CA . GLU A 1 138 ? -45.437 -1.160 48.386 1.00 76.50 138 GLU A CA 1
ATOM 1109 C C . GLU A 1 138 ? -46.736 -0.339 48.402 1.00 76.50 138 GLU A C 1
ATOM 1111 O O . GLU A 1 138 ? -47.496 -0.395 49.374 1.00 76.50 138 GLU A O 1
ATOM 1116 N N . LEU A 1 139 ? -47.053 0.348 47.298 1.00 70.62 139 LEU A N 1
ATOM 1117 C CA . LEU A 1 139 ? -48.301 1.111 47.152 1.00 70.62 139 LEU A CA 1
ATOM 1118 C C . LEU A 1 139 ? -49.552 0.218 47.121 1.00 70.62 139 LEU A C 1
ATOM 1120 O O . LEU A 1 139 ? -50.610 0.619 47.598 1.00 70.62 139 LEU A O 1
ATOM 1124 N N . LEU A 1 140 ? -49.440 -0.996 46.577 1.00 66.81 140 LEU A N 1
ATOM 1125 C CA . LEU A 1 140 ? -50.529 -1.982 46.551 1.00 66.81 140 LEU A CA 1
ATOM 1126 C C . LEU A 1 140 ? -50.589 -2.835 47.832 1.00 66.81 140 LEU A C 1
ATOM 1128 O O . LEU A 1 140 ? -51.643 -3.385 48.146 1.00 66.81 140 LEU A O 1
ATOM 1132 N N . GLY A 1 141 ? -49.479 -2.947 48.571 1.00 60.56 141 GLY A N 1
ATOM 1133 C CA . GLY A 1 141 ? -49.380 -3.692 49.830 1.00 60.56 141 GLY A CA 1
ATOM 1134 C C . GLY A 1 141 ? -49.869 -2.929 51.064 1.00 60.56 141 GLY A C 1
ATOM 1135 O O . GLY A 1 141 ? -50.356 -3.556 51.998 1.00 60.56 141 GLY A O 1
ATOM 1136 N N . SER A 1 142 ? -49.815 -1.593 51.055 1.00 53.84 142 SER A N 1
ATOM 1137 C CA . SER A 1 142 ? -50.265 -0.741 52.176 1.00 53.84 142 SER A CA 1
ATOM 1138 C C . SER A 1 142 ? -51.782 -0.472 52.208 1.00 53.84 142 SER A C 1
ATOM 1140 O O . SER A 1 142 ? -52.244 0.378 52.963 1.00 53.84 142 SER A O 1
ATOM 1142 N N . GLY A 1 143 ? -52.564 -1.163 51.371 1.00 54.72 143 GLY A N 1
ATOM 1143 C CA . GLY A 1 143 ? -54.017 -0.993 51.231 1.00 54.72 143 GLY A CA 1
ATOM 1144 C C . GLY A 1 143 ? -54.857 -2.170 51.739 1.00 54.72 143 GLY A C 1
ATOM 1145 O O . GLY A 1 143 ? -55.953 -2.384 51.220 1.00 54.72 143 GLY A O 1
ATOM 1146 N N . LYS A 1 144 ? -54.344 -2.962 52.686 1.00 41.62 144 LYS A N 1
ATOM 1147 C CA . LYS A 1 144 ? -55.080 -4.040 53.363 1.00 41.62 144 LYS A CA 1
ATOM 1148 C C . LYS A 1 144 ? -55.108 -3.836 54.867 1.00 41.62 144 LYS A C 1
ATOM 1150 O O . LYS A 1 144 ? -54.053 -3.456 55.414 1.00 41.62 144 LYS A O 1
#

Secondary structure (DSSP, 8-state):
---SSSSSTTS----------PPPHHHHHHHHHHHHHHHHHHHHHHHHHSPPHHHHHHHS-HHHHHHHHHHHHHHHHHHHHHHHHHHHHHTSSS-HHHHHHHHHHHHHHHHHHHHHHHHHHHHHHHHHHHHHHHHHHHHHHTT-

pLDDT: mean 76.98, std 12.01, range [41.62, 94.62]